Protein AF-A0A1R1DB57-F1 (afdb_monomer_lite)

Radius of gyration: 14.29 Å; chains: 1; bounding box: 43×22×25 Å

Secondary structure (DSSP, 8-state):
----GGGGT-S-SS---HHHHHHHHHHHH-----HHHHHHHHHHTT--------------GGG---

Foldseek 3Di:
DDDALVNVVDPDGHFAELVSQQVVCCVPPVDHDDSVRSVVVCVVVVHDGDYPPDPCPDPDPVVPDD

Structure (mmCIF, N/CA/C/O backbone):
data_AF-A0A1R1DB57-F1
#
_entry.id   AF-A0A1R1DB57-F1
#
loop_
_atom_site.group_PDB
_atom_site.id
_atom_site.type_symbol
_atom_site.label_atom_id
_atom_site.label_alt_id
_atom_site.label_comp_id
_atom_site.label_asym_id
_atom_site.label_entity_id
_atom_site.label_seq_id
_atom_site.pdbx_PDB_ins_code
_atom_site.Cartn_x
_atom_site.Cartn_y
_atom_site.Cartn_z
_atom_site.occupancy
_atom_site.B_iso_or_equiv
_atom_site.auth_seq_id
_atom_site.auth_comp_id
_atom_site.auth_asym_id
_atom_site.auth_atom_id
_atom_site.pdbx_PDB_model_num
ATOM 1 N N . MET A 1 1 ? -11.124 1.903 -17.056 1.00 41.34 1 MET A N 1
ATOM 2 C CA . MET A 1 1 ? -10.318 3.101 -16.747 1.00 41.34 1 MET A CA 1
ATOM 3 C C . MET A 1 1 ? -9.331 2.667 -15.693 1.00 41.34 1 MET A C 1
ATOM 5 O O . MET A 1 1 ? -9.737 2.444 -14.559 1.00 41.34 1 MET A O 1
ATOM 9 N N . ASP A 1 2 ? -8.089 2.436 -16.098 1.00 57.31 2 ASP A N 1
ATOM 10 C CA . ASP A 1 2 ? -7.061 1.890 -15.218 1.00 57.31 2 ASP A CA 1
ATOM 11 C C . ASP A 1 2 ? -6.305 3.057 -14.584 1.00 57.31 2 ASP A C 1
ATOM 13 O O . ASP A 1 2 ? -5.469 3.676 -15.234 1.00 57.31 2 ASP A O 1
ATOM 17 N N . CYS A 1 3 ? -6.634 3.402 -13.335 1.00 61.00 3 CYS A N 1
ATOM 18 C CA . CYS A 1 3 ? -5.897 4.436 -12.608 1.00 61.00 3 CYS A CA 1
ATOM 19 C C . CYS A 1 3 ? -4.484 3.925 -12.308 1.00 61.00 3 CYS A C 1
ATOM 21 O O . CYS A 1 3 ? -4.312 2.899 -11.637 1.00 61.00 3 CYS A O 1
ATOM 23 N N . VAL A 1 4 ? -3.465 4.640 -12.775 1.00 65.94 4 VAL A N 1
ATOM 24 C CA . VAL A 1 4 ? -2.058 4.264 -12.578 1.00 65.94 4 VAL A CA 1
ATOM 25 C C . VAL A 1 4 ? -1.532 4.965 -11.316 1.00 65.94 4 VAL A C 1
ATOM 27 O O . VAL A 1 4 ? -1.859 6.131 -11.100 1.00 65.94 4 VAL A O 1
ATOM 30 N N . PRO A 1 5 ? -0.693 4.333 -10.465 1.00 60.28 5 PRO A N 1
ATOM 31 C CA . PRO A 1 5 ? -0.216 4.971 -9.231 1.00 60.28 5 PRO A CA 1
ATOM 32 C C . PRO A 1 5 ? 0.469 6.333 -9.444 1.00 60.28 5 PRO A C 1
ATOM 34 O O . PRO A 1 5 ? 0.431 7.189 -8.561 1.00 60.28 5 PRO A O 1
ATOM 37 N N . HIS A 1 6 ? 1.066 6.543 -10.621 1.00 56.19 6 HIS A N 1
ATOM 38 C CA . HIS A 1 6 ? 1.678 7.808 -11.020 1.00 56.19 6 HIS A CA 1
ATOM 39 C C . HIS A 1 6 ? 0.681 8.978 -11.062 1.00 56.19 6 HIS A C 1
ATOM 41 O O . HIS A 1 6 ? 1.014 10.074 -10.620 1.00 56.19 6 HIS A O 1
ATOM 47 N N . GLU A 1 7 ? -0.556 8.738 -11.505 1.00 62.66 7 GLU A N 1
ATOM 48 C CA . GLU A 1 7 ? -1.620 9.755 -11.553 1.00 62.66 7 GLU A CA 1
ATOM 49 C C . GLU A 1 7 ? -2.075 10.186 -10.152 1.00 62.66 7 GLU A C 1
ATOM 51 O O . GLU A 1 7 ? -2.688 11.233 -9.974 1.00 62.66 7 GLU A O 1
ATOM 56 N N . LEU A 1 8 ? -1.738 9.386 -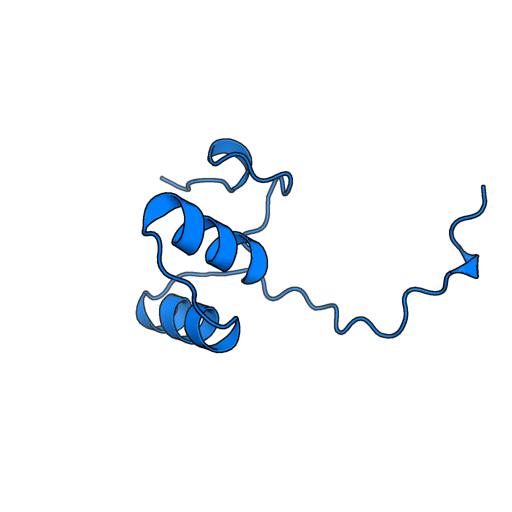9.140 1.00 62.50 8 LEU A N 1
ATOM 57 C CA . LEU A 1 8 ? -2.097 9.596 -7.741 1.00 62.50 8 LEU A CA 1
ATOM 58 C C . LEU A 1 8 ? -0.898 10.049 -6.892 1.00 62.50 8 LEU A C 1
ATOM 60 O O . LEU A 1 8 ? -0.956 10.003 -5.663 1.00 62.50 8 LEU A O 1
ATOM 64 N N . GLY A 1 9 ? 0.193 10.478 -7.538 1.00 59.91 9 GLY A N 1
ATOM 65 C CA . GLY A 1 9 ? 1.366 11.048 -6.874 1.00 59.91 9 GLY A CA 1
ATOM 66 C C . GLY A 1 9 ? 2.340 10.023 -6.285 1.00 59.91 9 GLY A C 1
ATOM 67 O O . GLY A 1 9 ? 3.213 10.396 -5.502 1.00 59.91 9 GLY A O 1
ATOM 68 N N . PHE A 1 10 ? 2.231 8.739 -6.640 1.00 61.69 10 PHE A N 1
ATOM 69 C CA . PHE A 1 10 ? 3.208 7.728 -6.230 1.00 61.69 10 PHE A CA 1
ATOM 70 C C . PHE A 1 10 ? 4.363 7.626 -7.236 1.00 61.69 10 PHE A C 1
ATOM 72 O O . PHE A 1 10 ? 4.163 7.609 -8.448 1.00 61.69 10 PHE A O 1
ATOM 79 N N . THR A 1 11 ? 5.593 7.477 -6.731 1.00 55.97 11 THR A N 1
ATOM 80 C CA . THR A 1 11 ? 6.820 7.355 -7.548 1.00 55.97 11 THR A CA 1
ATOM 81 C C . THR A 1 11 ? 6.876 6.060 -8.377 1.00 55.97 11 THR A C 1
ATOM 83 O O . THR A 1 11 ? 7.677 5.942 -9.301 1.00 55.97 11 THR A O 1
ATOM 86 N N . SER A 1 12 ? 6.024 5.071 -8.077 1.00 58.03 12 SER A N 1
ATOM 87 C CA . SER A 1 12 ? 5.927 3.825 -8.847 1.00 58.03 12 SER A CA 1
ATOM 88 C C . SER A 1 12 ? 5.146 4.058 -10.136 1.00 58.03 12 SER A C 1
ATOM 90 O O . SER A 1 12 ? 3.931 4.234 -10.116 1.00 58.03 12 SER A O 1
ATOM 92 N N . LYS A 1 13 ? 5.848 4.033 -11.270 1.00 52.41 13 LYS A N 1
ATOM 93 C CA . LYS A 1 13 ? 5.262 4.314 -12.586 1.00 52.41 13 LYS A CA 1
ATOM 94 C C . LYS A 1 13 ? 4.228 3.282 -13.064 1.00 52.41 13 LYS A C 1
ATOM 96 O O . LYS A 1 13 ? 3.375 3.658 -13.853 1.00 52.41 13 LYS A O 1
ATOM 101 N N . PHE A 1 14 ? 4.284 2.016 -12.621 1.00 57.03 14 PHE A N 1
ATOM 102 C CA . PHE A 1 14 ? 3.509 0.943 -13.281 1.00 57.03 14 PHE A CA 1
ATOM 103 C C . PHE A 1 14 ? 2.873 -0.127 -12.378 1.00 57.03 14 PHE A C 1
ATOM 105 O O . PHE A 1 14 ? 1.968 -0.814 -12.834 1.00 57.03 14 PHE A O 1
ATOM 112 N N . ASN A 1 15 ? 3.287 -0.296 -11.116 1.00 65.31 15 ASN A N 1
ATOM 113 C CA . ASN A 1 15 ? 2.815 -1.424 -10.296 1.00 65.31 15 ASN A CA 1
ATOM 114 C C . ASN A 1 15 ? 2.102 -0.969 -9.017 1.00 65.31 15 ASN A C 1
ATOM 116 O O . ASN A 1 15 ? 2.710 -0.322 -8.158 1.00 65.31 15 ASN A O 1
ATOM 120 N N . TRP A 1 16 ? 0.838 -1.379 -8.863 1.00 72.69 16 TRP A N 1
ATOM 121 C CA . TRP A 1 16 ? 0.088 -1.315 -7.607 1.00 72.69 16 TRP A CA 1
ATOM 122 C C . TRP A 1 16 ? 0.593 -2.396 -6.648 1.00 72.69 16 TRP A C 1
ATOM 124 O O . TRP A 1 16 ? 0.186 -3.556 -6.704 1.00 72.69 16 TRP A O 1
ATOM 134 N N . THR A 1 17 ? 1.505 -2.014 -5.756 1.00 82.38 17 THR A N 1
ATOM 135 C CA . THR A 1 17 ? 1.932 -2.874 -4.647 1.00 82.38 17 THR A CA 1
ATOM 136 C C . THR A 1 17 ? 1.055 -2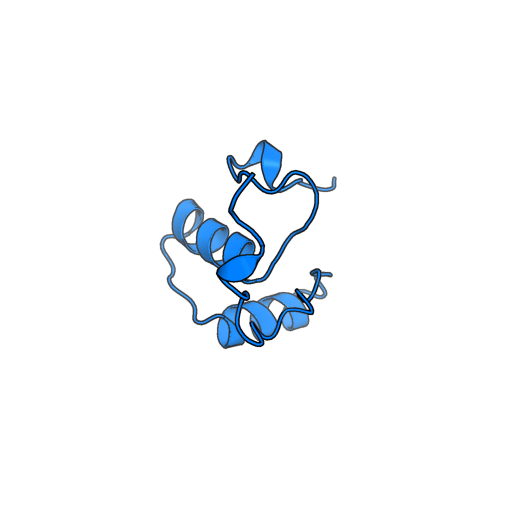.638 -3.421 1.00 82.38 17 THR A C 1
ATOM 138 O O . THR A 1 17 ? 0.498 -1.556 -3.235 1.00 82.38 17 THR A O 1
ATOM 141 N N . LEU A 1 18 ? 0.982 -3.616 -2.513 1.00 83.56 18 LEU A N 1
ATOM 142 C CA . LEU A 1 18 ? 0.208 -3.480 -1.270 1.00 83.56 18 LEU A CA 1
ATOM 143 C C . LEU A 1 18 ? 0.633 -2.271 -0.414 1.00 83.56 18 LEU A C 1
ATOM 145 O O . LEU A 1 18 ? -0.197 -1.706 0.292 1.00 83.56 18 LEU A O 1
ATOM 149 N N . GLN A 1 19 ? 1.904 -1.860 -0.483 1.00 83.44 19 GLN A N 1
ATOM 150 C CA . GLN A 1 19 ? 2.420 -0.671 0.211 1.00 83.44 19 GLN A CA 1
ATOM 151 C C . GLN A 1 19 ? 1.832 0.621 -0.372 1.00 83.44 19 GLN A C 1
ATOM 153 O O . GLN A 1 19 ? 1.375 1.487 0.373 1.00 83.44 19 GLN A O 1
ATOM 158 N N . ILE A 1 20 ? 1.789 0.719 -1.701 1.00 83.50 20 ILE A N 1
ATOM 159 C CA . ILE A 1 20 ? 1.217 1.864 -2.416 1.00 83.50 20 ILE A CA 1
ATOM 160 C C . ILE A 1 20 ? -0.286 1.935 -2.165 1.00 83.50 20 ILE A C 1
ATOM 162 O O . ILE A 1 20 ? -0.790 2.985 -1.785 1.00 83.50 20 ILE A O 1
ATOM 166 N N . ILE A 1 21 ? -0.987 0.804 -2.270 1.00 84.81 21 ILE A N 1
ATOM 167 C CA . ILE A 1 21 ? -2.427 0.724 -1.993 1.00 84.81 21 ILE A CA 1
ATOM 168 C C . ILE A 1 21 ? -2.711 1.136 -0.540 1.00 84.81 21 ILE A C 1
ATOM 170 O O . ILE A 1 21 ? -3.636 1.899 -0.279 1.00 84.81 21 ILE A O 1
ATOM 174 N N . ARG A 1 22 ? -1.884 0.709 0.424 1.00 88.25 22 ARG A N 1
ATOM 175 C CA . ARG A 1 22 ? -1.997 1.150 1.825 1.00 88.25 22 ARG A CA 1
ATOM 176 C C . ARG A 1 22 ? -1.854 2.667 1.961 1.00 88.25 22 ARG A C 1
ATOM 178 O O . ARG A 1 22 ? -2.633 3.283 2.686 1.00 88.25 22 ARG A O 1
ATOM 185 N N . GLY A 1 23 ? -0.861 3.257 1.296 1.00 86.56 23 GLY A N 1
ATOM 186 C CA . GLY A 1 23 ? -0.654 4.707 1.271 1.00 86.56 23 GLY A CA 1
ATOM 187 C C . GLY A 1 23 ? -1.832 5.442 0.635 1.00 86.56 23 GLY A C 1
ATOM 188 O O . GLY A 1 23 ? -2.319 6.421 1.190 1.00 86.56 23 GLY A O 1
ATOM 189 N N . TYR A 1 24 ? -2.353 4.910 -0.470 1.00 86.25 24 TYR A N 1
ATOM 190 C CA . TYR A 1 24 ? -3.517 5.444 -1.166 1.00 86.25 24 TYR A CA 1
ATOM 191 C C . TYR A 1 24 ? -4.757 5.447 -0.270 1.00 86.25 24 TYR A C 1
ATOM 193 O O . TYR A 1 24 ? -5.425 6.476 -0.161 1.00 86.25 24 TYR A O 1
ATOM 201 N N . ILE A 1 25 ? -5.021 4.339 0.433 1.00 87.88 25 ILE A N 1
ATOM 202 C CA . ILE A 1 25 ? -6.156 4.237 1.355 1.00 87.88 25 ILE A CA 1
ATOM 203 C C . ILE A 1 25 ? -6.017 5.246 2.502 1.00 87.88 25 ILE A C 1
ATOM 205 O O . ILE A 1 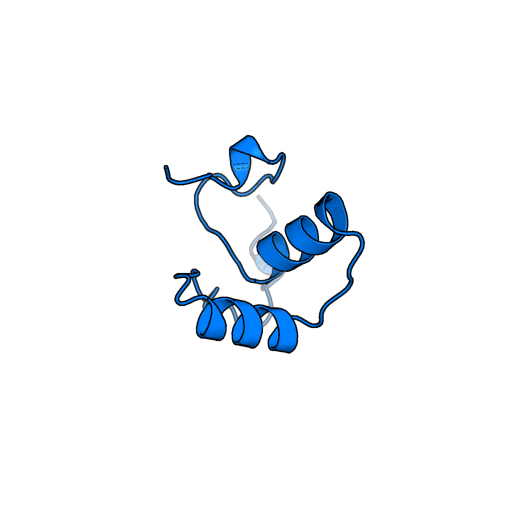25 ? -6.987 5.904 2.878 1.00 87.88 25 ILE A O 1
ATOM 209 N N . LYS A 1 26 ? -4.801 5.416 3.034 1.00 90.56 26 LYS A N 1
ATOM 210 C CA . LYS A 1 26 ? -4.534 6.406 4.080 1.00 90.56 26 LYS A CA 1
ATOM 211 C C . LYS A 1 26 ? -4.783 7.834 3.584 1.00 90.56 26 LYS A C 1
ATOM 213 O O . LYS A 1 26 ? -5.442 8.590 4.286 1.00 90.56 26 LYS A O 1
ATOM 218 N N . ASN A 1 27 ? -4.288 8.189 2.400 1.00 87.81 27 ASN A N 1
ATOM 219 C CA . ASN A 1 27 ? -4.379 9.553 1.874 1.00 87.81 27 ASN A CA 1
ATOM 220 C C . ASN A 1 27 ? -5.800 9.927 1.426 1.00 87.81 27 ASN A C 1
ATOM 222 O O . ASN A 1 27 ? -6.216 11.056 1.649 1.00 87.81 27 ASN A O 1
ATOM 226 N N . ASN A 1 28 ? -6.550 8.992 0.833 1.00 88.75 28 ASN A N 1
ATOM 227 C CA . ASN A 1 28 ? -7.885 9.276 0.289 1.00 88.75 28 ASN A CA 1
ATOM 228 C C . ASN A 1 28 ? -9.019 9.028 1.289 1.00 88.75 28 ASN A C 1
ATOM 230 O O . ASN A 1 28 ? -10.050 9.688 1.216 1.00 88.75 28 ASN A O 1
ATOM 234 N N . PHE A 1 29 ? -8.847 8.090 2.226 1.00 87.75 29 PHE A N 1
ATOM 235 C CA . PHE A 1 29 ? -9.915 7.677 3.147 1.00 87.75 29 PHE A CA 1
ATOM 236 C C . PHE A 1 29 ? -9.552 7.861 4.627 1.00 87.75 29 PHE A C 1
ATOM 238 O O . PHE A 1 29 ? -10.371 7.573 5.499 1.00 87.75 29 PHE A O 1
ATOM 245 N N . GLY A 1 30 ? -8.322 8.280 4.949 1.00 89.38 30 GLY A N 1
ATOM 246 C CA . GLY A 1 30 ? -7.869 8.467 6.333 1.00 89.38 30 GLY A CA 1
ATOM 247 C C . GLY A 1 30 ? -7.782 7.171 7.150 1.00 89.38 30 GLY A C 1
ATOM 248 O O . GLY A 1 30 ? -7.648 7.218 8.372 1.00 89.38 30 GLY A O 1
ATOM 249 N N . LYS A 1 31 ? -7.882 5.996 6.511 1.00 88.06 31 LYS A N 1
ATOM 250 C CA . LYS A 1 31 ? -7.861 4.693 7.191 1.00 88.06 31 LYS A CA 1
ATOM 251 C C . LYS A 1 31 ? -6.485 4.050 7.099 1.00 88.06 31 LYS A C 1
ATOM 253 O O . LYS A 1 31 ? -5.890 3.949 6.029 1.00 88.06 31 LYS A O 1
ATOM 258 N N . ILE A 1 32 ? -5.993 3.567 8.235 1.00 89.94 32 ILE A N 1
ATOM 259 C CA . ILE A 1 32 ? -4.717 2.858 8.323 1.00 89.94 32 ILE A CA 1
ATOM 260 C C . ILE A 1 32 ? -5.011 1.362 8.398 1.00 89.94 32 ILE A C 1
ATOM 262 O O . ILE A 1 32 ? -5.552 0.873 9.385 1.00 89.94 32 ILE A O 1
ATOM 266 N N . TYR A 1 33 ? -4.636 0.634 7.350 1.00 88.38 33 TYR A N 1
ATOM 267 C CA . TYR A 1 33 ? -4.721 -0.824 7.308 1.00 88.38 33 TYR A CA 1
ATOM 268 C C . TYR A 1 33 ? -3.339 -1.459 7.442 1.00 88.38 33 TYR A C 1
ATOM 270 O O . TYR A 1 33 ? -2.333 -0.900 7.005 1.00 88.38 33 TYR A O 1
ATOM 278 N N . SER A 1 34 ? -3.289 -2.674 7.988 1.00 90.06 34 SER A N 1
ATOM 279 C CA . SER A 1 34 ? -2.112 -3.534 7.849 1.00 90.06 34 SER A CA 1
ATOM 280 C C . SER A 1 34 ? -1.992 -4.039 6.407 1.00 90.06 34 SER A C 1
ATOM 282 O O . SER A 1 34 ? -2.990 -4.146 5.696 1.00 90.06 34 SER A O 1
ATOM 284 N N . ILE A 1 35 ? -0.789 -4.422 5.974 1.00 86.31 35 ILE A N 1
ATOM 285 C CA . ILE A 1 35 ? -0.564 -4.994 4.631 1.00 86.31 35 ILE A CA 1
ATOM 286 C C . ILE A 1 35 ? -1.430 -6.245 4.396 1.00 86.31 35 ILE A C 1
ATOM 288 O O . ILE A 1 35 ? -2.001 -6.416 3.320 1.00 86.31 35 ILE A O 1
ATOM 292 N N . ARG A 1 36 ? -1.613 -7.080 5.430 1.00 88.06 36 ARG A N 1
ATOM 293 C CA . ARG A 1 36 ? -2.524 -8.237 5.393 1.00 88.06 36 ARG A CA 1
ATOM 294 C C . ARG A 1 36 ? -3.986 -7.814 5.225 1.00 88.06 36 ARG A C 1
ATOM 296 O O . ARG A 1 36 ? -4.730 -8.477 4.508 1.00 88.06 36 ARG A O 1
ATOM 303 N N . GLY A 1 37 ? -4.392 -6.722 5.874 1.00 89.69 37 GLY A N 1
ATOM 304 C CA . GLY A 1 37 ? -5.717 -6.125 5.715 1.00 89.69 37 GLY A CA 1
ATOM 305 C C . GLY A 1 37 ? -5.953 -5.637 4.289 1.00 89.69 37 GLY A C 1
ATOM 306 O O . GLY A 1 37 ? -6.966 -5.987 3.694 1.00 89.69 37 GLY A O 1
ATOM 307 N N . VAL A 1 38 ? -4.981 -4.927 3.712 1.00 88.88 38 VAL A N 1
ATOM 308 C CA . VAL A 1 38 ? -5.038 -4.458 2.320 1.00 88.88 38 VAL A CA 1
ATOM 309 C C . VAL A 1 38 ? -5.107 -5.631 1.337 1.00 88.88 38 VAL A C 1
ATOM 311 O O . VAL A 1 38 ? -5.945 -5.614 0.448 1.00 88.88 38 VAL A O 1
ATOM 314 N N . SER A 1 39 ? -4.316 -6.693 1.526 1.00 85.50 39 SER A N 1
ATOM 315 C CA . SER A 1 39 ? -4.375 -7.897 0.678 1.00 85.50 39 SER A CA 1
ATOM 316 C C . SER A 1 39 ? -5.748 -8.577 0.709 1.00 85.50 39 SER A C 1
ATOM 318 O O . SER A 1 39 ? -6.303 -8.888 -0.343 1.00 85.50 39 SER A O 1
ATOM 320 N N . LYS A 1 40 ? -6.338 -8.751 1.901 1.00 89.50 40 LYS A N 1
ATOM 321 C CA . LYS A 1 40 ? -7.708 -9.274 2.033 1.00 89.50 40 LYS A CA 1
ATOM 322 C C . LYS A 1 40 ? -8.738 -8.358 1.377 1.00 89.50 40 LYS A C 1
ATOM 324 O O . LYS A 1 40 ? -9.703 -8.850 0.807 1.00 89.50 40 LYS A O 1
ATOM 329 N N . LEU A 1 41 ? -8.555 -7.046 1.490 1.00 88.00 41 LEU A N 1
ATOM 330 C CA . LEU A 1 41 ? -9.449 -6.047 0.917 1.00 88.00 41 LEU A CA 1
ATOM 331 C C . LEU A 1 41 ? -9.402 -6.087 -0.616 1.00 88.00 41 LEU A C 1
ATOM 333 O O . LEU A 1 41 ? -10.455 -6.173 -1.233 1.00 88.00 41 LEU A O 1
ATOM 337 N N . MET A 1 42 ? -8.209 -6.161 -1.211 1.00 86.44 42 MET A N 1
ATOM 338 C CA . MET A 1 42 ? -8.048 -6.353 -2.658 1.00 86.44 42 MET A CA 1
ATOM 339 C C . MET A 1 42 ? -8.674 -7.669 -3.135 1.00 86.44 42 MET A C 1
ATOM 341 O O . MET A 1 42 ? -9.440 -7.662 -4.089 1.00 86.44 42 MET A O 1
ATOM 345 N N . HIS A 1 43 ? -8.437 -8.778 -2.423 1.00 83.81 43 HIS A N 1
ATOM 346 C CA . HIS A 1 43 ? -9.047 -10.073 -2.751 1.00 83.81 43 HIS A CA 1
ATOM 347 C C . HIS A 1 43 ? -10.582 -10.041 -2.666 1.00 83.81 43 HIS A C 1
ATOM 349 O O . HIS A 1 43 ? -11.260 -10.717 -3.429 1.00 83.81 43 HIS A O 1
ATOM 355 N N . ARG A 1 44 ? -11.163 -9.290 -1.724 1.00 88.44 44 ARG A N 1
ATOM 356 C CA . ARG A 1 44 ? -12.626 -9.144 -1.609 1.00 88.44 44 ARG A CA 1
ATOM 357 C C . ARG A 1 44 ? -13.229 -8.281 -2.711 1.00 88.44 44 ARG A C 1
ATOM 359 O O . ARG A 1 44 ? -14.402 -8.446 -3.012 1.00 88.44 44 ARG A O 1
ATOM 366 N N . MET A 1 45 ? -12.449 -7.352 -3.251 1.00 83.44 45 MET A N 1
ATOM 367 C CA . MET A 1 45 ? -12.860 -6.455 -4.332 1.00 83.44 45 MET A CA 1
ATOM 368 C C . MET A 1 45 ? -12.556 -7.024 -5.723 1.00 83.44 45 MET A C 1
ATOM 370 O O . MET A 1 45 ? -12.781 -6.329 -6.705 1.00 83.44 45 MET A O 1
ATOM 374 N N . ASP A 1 46 ? -12.028 -8.251 -5.798 1.00 78.62 46 ASP A N 1
ATOM 375 C CA . ASP A 1 46 ? -11.569 -8.893 -7.036 1.00 78.62 46 ASP A CA 1
ATOM 376 C C . ASP A 1 46 ? -10.551 -8.039 -7.822 1.00 78.62 46 ASP A C 1
ATOM 378 O O . ASP A 1 46 ? -10.511 -8.008 -9.050 1.00 78.62 46 ASP A O 1
ATOM 382 N N . LEU A 1 47 ? -9.713 -7.296 -7.084 1.00 76.81 47 LEU A N 1
ATOM 383 C CA . LEU A 1 47 ? -8.709 -6.397 -7.646 1.00 76.81 47 LEU A CA 1
ATOM 384 C C . LEU A 1 47 ? -7.354 -7.095 -7.767 1.00 76.81 47 LEU A C 1
ATOM 386 O O . LEU A 1 47 ? -6.774 -7.564 -6.780 1.00 76.81 47 LEU A O 1
ATOM 390 N N . SER A 1 48 ? -6.810 -7.085 -8.981 1.00 68.38 48 SER A N 1
ATOM 391 C CA . SER A 1 48 ? -5.455 -7.550 -9.267 1.00 68.38 48 SER A CA 1
ATOM 392 C C . SER A 1 48 ? -4.417 -6.595 -8.681 1.00 68.38 48 SER A C 1
ATOM 394 O O . SER A 1 48 ? -4.455 -5.388 -8.912 1.00 68.38 48 SER A O 1
ATOM 396 N N . TYR A 1 49 ? -3.449 -7.139 -7.946 1.00 73.69 49 TYR A N 1
ATOM 397 C CA . TYR A 1 49 ? -2.283 -6.394 -7.480 1.00 73.69 49 TYR A CA 1
ATOM 398 C C . TYR A 1 49 ? -1.008 -7.196 -7.718 1.00 73.69 49 TYR A C 1
ATOM 400 O O . TYR A 1 49 ? -0.984 -8.424 -7.594 1.00 73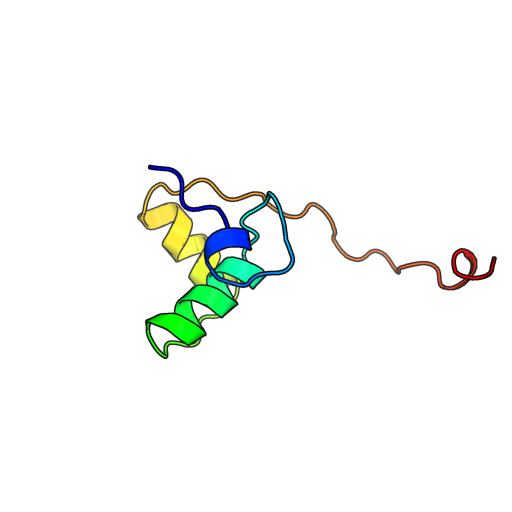.69 49 TYR A O 1
ATOM 408 N N . THR A 1 50 ? 0.082 -6.493 -8.012 1.00 67.56 50 THR A N 1
ATOM 409 C CA . THR A 1 50 ? 1.388 -7.129 -8.169 1.00 67.56 50 THR A CA 1
ATOM 410 C C . THR A 1 50 ? 1.899 -7.480 -6.778 1.00 67.56 50 THR A C 1
ATOM 412 O O . THR A 1 50 ? 2.159 -6.596 -5.956 1.00 67.56 50 THR A O 1
ATOM 415 N N . LYS A 1 51 ? 2.034 -8.775 -6.478 1.00 61.59 51 LYS A N 1
ATOM 416 C CA . LYS A 1 51 ? 2.788 -9.225 -5.302 1.00 61.59 51 LYS A CA 1
ATOM 417 C C . LYS A 1 51 ? 4.254 -8.844 -5.542 1.00 61.59 51 LYS A C 1
ATOM 419 O O . LYS A 1 51 ? 4.846 -9.391 -6.468 1.00 61.59 51 LYS A O 1
ATOM 424 N N . PRO A 1 52 ? 4.861 -7.922 -4.775 1.00 53.31 52 PRO A N 1
ATOM 425 C CA . PRO A 1 52 ? 6.304 -7.772 -4.853 1.00 53.31 52 PRO A CA 1
ATOM 426 C C . PRO A 1 52 ? 6.926 -9.088 -4.368 1.00 53.31 52 PRO A C 1
ATOM 428 O O . PRO A 1 52 ? 6.691 -9.495 -3.234 1.00 53.31 52 PRO A O 1
ATOM 431 N N . THR A 1 53 ? 7.686 -9.767 -5.227 1.00 46.25 53 THR A N 1
ATOM 432 C CA . THR A 1 53 ? 8.378 -11.029 -4.893 1.00 46.25 53 THR A CA 1
ATOM 433 C C . THR A 1 53 ? 9.540 -10.828 -3.917 1.00 46.25 53 THR A C 1
ATOM 435 O O . THR A 1 53 ? 10.139 -11.788 -3.448 1.00 46.25 53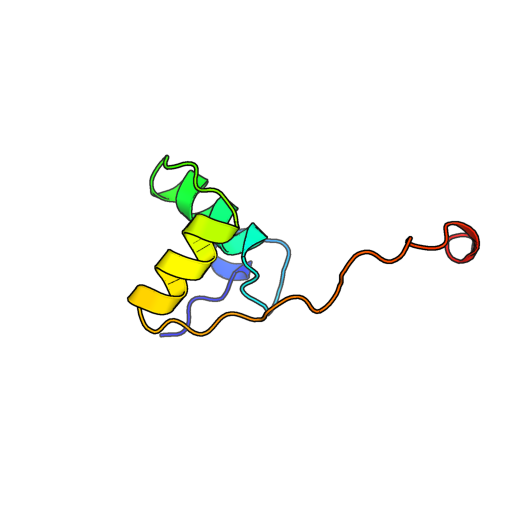 THR A O 1
ATOM 438 N N . TYR A 1 54 ? 9.858 -9.598 -3.536 1.00 39.94 54 TYR A N 1
ATOM 439 C CA . TYR A 1 54 ? 10.991 -9.343 -2.662 1.00 39.94 54 TYR A CA 1
ATOM 440 C C . TYR A 1 54 ? 10.582 -9.498 -1.197 1.00 39.94 54 TYR A C 1
ATOM 442 O O . TYR A 1 54 ? 10.325 -8.530 -0.482 1.00 39.94 54 TYR A O 1
ATOM 450 N N . THR A 1 55 ? 10.603 -10.744 -0.720 1.00 41.25 55 THR A N 1
ATOM 451 C CA . THR A 1 55 ? 11.303 -10.995 0.542 1.00 41.25 55 THR A CA 1
ATOM 452 C C . THR A 1 55 ? 12.637 -10.268 0.395 1.00 41.25 55 THR A C 1
ATOM 454 O O . THR A 1 55 ? 13.419 -10.632 -0.482 1.00 41.25 55 THR A O 1
ATOM 457 N N . LEU A 1 56 ? 12.856 -9.182 1.143 1.00 49.09 56 LEU A N 1
ATOM 458 C CA . LEU A 1 56 ? 14.190 -8.613 1.313 1.00 49.09 56 LEU A CA 1
ATOM 459 C C . LEU A 1 56 ? 15.053 -9.699 1.977 1.00 49.09 56 LEU A C 1
ATOM 461 O O . LEU A 1 56 ? 15.261 -9.689 3.185 1.00 49.09 56 LEU A O 1
ATOM 465 N N . ALA A 1 57 ? 15.506 -10.687 1.207 1.00 46.44 57 ALA A N 1
ATOM 466 C CA . ALA A 1 57 ? 16.763 -11.340 1.497 1.00 46.44 57 ALA A CA 1
ATOM 467 C C . ALA A 1 57 ? 17.787 -10.226 1.301 1.00 46.44 57 ALA A C 1
ATOM 469 O O . ALA A 1 57 ? 17.930 -9.747 0.180 1.00 46.44 57 ALA A O 1
ATOM 470 N N . ALA A 1 58 ? 18.288 -9.714 2.429 1.00 48.78 58 ALA A N 1
ATOM 471 C CA . ALA A 1 58 ? 19.380 -8.760 2.586 1.00 48.78 58 ALA A CA 1
ATOM 472 C C . ALA A 1 58 ? 19.825 -8.087 1.277 1.00 48.78 58 ALA A C 1
ATOM 474 O O . ALA A 1 58 ? 20.496 -8.701 0.450 1.00 48.78 58 ALA A O 1
ATOM 475 N N . ALA A 1 59 ? 19.444 -6.822 1.083 1.00 46.31 59 ALA A N 1
ATOM 476 C CA . ALA A 1 59 ? 20.117 -6.010 0.083 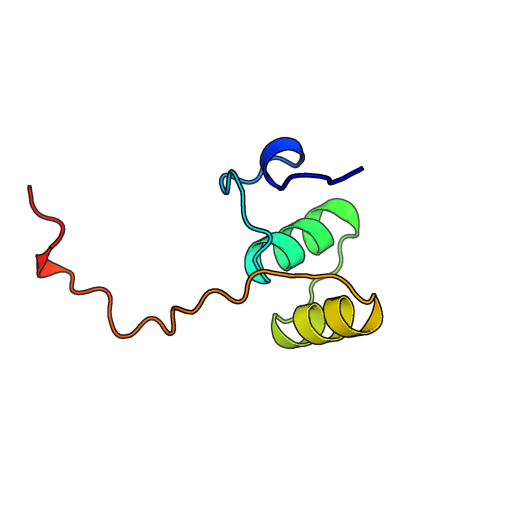1.00 46.31 59 ALA A CA 1
ATOM 477 C C . ALA A 1 59 ? 21.599 -5.949 0.482 1.00 46.31 59 ALA A C 1
ATOM 479 O O . ALA A 1 59 ? 21.935 -5.313 1.476 1.00 46.31 59 ALA A O 1
ATOM 480 N N . ASP A 1 60 ? 22.437 -6.684 -0.247 1.00 54.72 60 ASP A N 1
ATOM 481 C CA . ASP A 1 60 ? 23.887 -6.684 -0.095 1.00 54.72 60 ASP A CA 1
ATOM 482 C C . ASP A 1 60 ? 24.405 -5.261 -0.331 1.00 54.72 60 ASP A C 1
ATOM 484 O O . ASP A 1 60 ? 24.363 -4.741 -1.452 1.00 54.72 60 ASP A O 1
ATOM 488 N N . GLU A 1 61 ? 24.866 -4.620 0.743 1.00 57.59 61 GLU A N 1
ATOM 489 C CA . GLU A 1 61 ? 25.395 -3.252 0.739 1.00 57.59 61 GLU A CA 1
ATOM 490 C C . GLU A 1 61 ? 26.639 -3.111 -0.161 1.00 57.59 61 GLU A C 1
ATOM 492 O O . GLU A 1 61 ? 26.975 -2.006 -0.588 1.00 57.59 61 GLU A O 1
ATOM 497 N N . GLU A 1 62 ? 27.290 -4.220 -0.532 1.00 58.53 62 GLU A N 1
ATOM 498 C CA . GLU A 1 62 ? 28.515 -4.220 -1.338 1.00 58.53 62 GLU A CA 1
ATOM 499 C C . GLU A 1 62 ? 28.322 -3.775 -2.797 1.00 58.53 62 GLU A C 1
ATOM 501 O O . GLU A 1 62 ? 29.273 -3.296 -3.414 1.00 58.53 62 GLU A O 1
ATOM 506 N N . LYS A 1 63 ? 27.115 -3.870 -3.374 1.00 58.16 63 LYS A N 1
ATOM 507 C CA . LYS A 1 63 ? 26.892 -3.507 -4.792 1.00 58.16 63 LYS A CA 1
ATOM 508 C C . LYS A 1 63 ? 26.611 -2.024 -5.050 1.00 58.16 63 LYS A C 1
ATOM 510 O O . LYS A 1 63 ? 26.548 -1.626 -6.211 1.00 58.16 63 LYS A O 1
ATOM 515 N N . GLN A 1 64 ? 26.483 -1.204 -4.007 1.00 58.12 64 GLN A N 1
ATOM 516 C CA . GLN A 1 64 ? 26.187 0.232 -4.106 1.00 58.12 64 GLN A CA 1
ATOM 517 C C . GLN A 1 64 ? 27.448 1.095 -3.889 1.00 58.12 64 GLN A C 1
ATOM 519 O O . GLN A 1 64 ? 27.425 2.098 -3.178 1.00 58.12 64 GLN A O 1
ATOM 524 N N . LYS A 1 65 ? 28.572 0.713 -4.499 1.00 51.12 65 LYS A N 1
ATOM 525 C CA . LYS A 1 65 ? 29.691 1.628 -4.755 1.00 51.12 65 LYS A CA 1
ATOM 526 C C . LYS A 1 65 ? 30.084 1.528 -6.221 1.00 51.12 65 LYS A C 1
ATOM 528 O O . LYS A 1 65 ? 30.788 0.602 -6.611 1.00 51.12 65 LYS A O 1
ATOM 533 N N . VAL A 1 66 ? 29.631 2.504 -7.001 1.00 53.53 66 VAL A N 1
ATOM 534 C CA . VAL A 1 66 ? 30.285 2.943 -8.237 1.00 53.53 66 VAL A CA 1
ATOM 535 C C . VAL A 1 66 ? 30.358 4.457 -8.183 1.00 53.53 66 VAL A C 1
ATOM 537 O O . VAL A 1 66 ? 29.306 5.065 -7.884 1.00 53.53 66 VAL A O 1
#

pLDDT: mean 70.69, std 16.19, range [39.94, 90.56]

Sequence (66 aa):
MDCVPHELGFTSKFNWTLQIIRGYIKNNFGKIYSIRGVSKLMHRMDLSYTKPTYTLAAADEEKQKV